Protein AF-A0A7S8FBA9-F1 (afdb_monomer)

InterPro domains:
  IPR025758 Fic/DOC N-terminal [PF13784] (42-123)
  IPR036597 Fido-like domain superfamily [G3DSA:1.10.3290.10] (64-159)
  IPR036597 Fido-like domain superfamily [SSF140931] (107-158)
  IPR040198 Fido domain-containing protein [PTHR13504] (60-158)

Nearest PDB structures (foldseek):
  6bk8-assembly1_A  TM=3.095E-01  e=4.797E+00  Saccharomyces cerevisiae S288C

Radius of gyration: 20.26 Å; Cα contacts (8 Å, |Δi|>4): 121; chains: 1; bounding box: 50×34×59 Å

Foldseek 3Di:
DPQVVPDDVQQFHWDQDPVGDIDTDGDDPPGDDDPDPVNVVVVVVVVVVVVVVVVVCVPDPDSCVVVVLVQLVCLLVVLVVVPADDDSVLLVVQVPDDPVPHDPPQSSVLSVLSSVLVVVLVVVCVPDHDDLQSVLVSQLSNLPPHPCVPPDRSDDDPD

Secondary structure (DSSP, 8-state):
--GGG---TTTEEEEE-TTS-EEEEEPPSSPP----HHHHHHHHHHHHHHHHHHHHHTT-S-THHHHHHHHHHHHHHHHHHTT----HHHHHHHHHS-TTTS---HHHHHHHHHHHHHHHHHHHHTTS---HHHHHHHHHHHTTTSTTTTS-TTS----

Solvent-accessible surface area (ba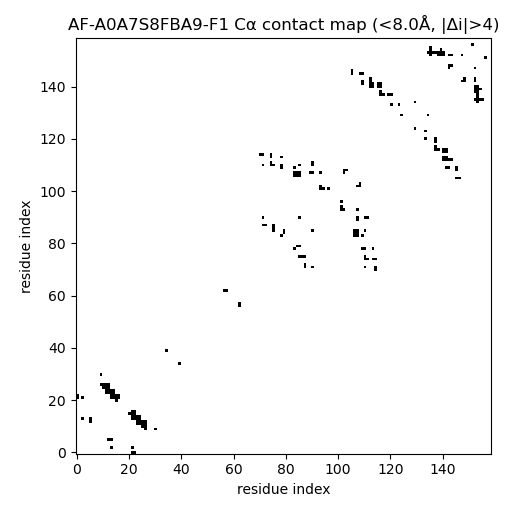ckbone atoms only — not comparable to full-atom values): 9405 Å² total; per-residue (Å²): 131,68,73,78,81,67,80,52,69,82,60,25,48,78,44,73,43,97,88,70,52,76,44,77,46,69,46,72,81,79,72,93,78,81,83,44,73,67,55,48,51,51,50,52,53,51,52,50,54,52,48,51,53,58,57,58,47,72,76,42,96,60,51,60,77,64,47,54,60,50,50,49,51,46,26,37,56,56,41,37,76,80,65,42,84,50,51,65,64,56,45,54,54,41,70,72,40,57,88,92,66,40,72,86,50,54,43,45,46,39,32,52,22,36,44,55,18,50,54,52,47,58,62,46,51,79,78,43,74,94,42,74,69,54,55,23,55,28,42,32,44,37,25,59,90,29,88,65,37,85,63,59,56,40,52,82,84,90,125

Organism: NCBI:txid2652173

Sequence (159 aa):
MDPKDFHAPSAGKVIRTPTGYTAFIPAKLPPTLTYDAQFVLSLSRADAALSELSGLSRYLPNPHFLIAPYVRREAVLSSRIEGTRASLSDLLIDEMEDPKQRTEDHDVQEVRNYVAAMEHGLERLQKFPLSLRLVREIHGRLMKGVRGAHATPGEFRRS

Mean predicted aligned error: 5.64 Å

Structure (mmCIF, N/CA/C/O backbone):
data_AF-A0A7S8FBA9-F1
#
_entry.id   AF-A0A7S8FBA9-F1
#
loop_
_atom_site.group_PDB
_atom_site.id
_atom_site.type_symbol
_atom_site.label_atom_id
_atom_site.label_alt_id
_atom_site.label_comp_id
_atom_site.label_asym_id
_atom_site.label_entity_id
_atom_site.label_seq_id
_atom_site.pdbx_PDB_ins_code
_atom_site.Cartn_x
_atom_site.Cartn_y
_atom_site.Cartn_z
_atom_site.occupancy
_atom_site.B_iso_or_equiv
_atom_site.auth_seq_id
_atom_site.auth_comp_id
_atom_site.auth_asym_id
_atom_site.auth_atom_id
_atom_site.pdbx_PDB_model_num
ATOM 1 N N . MET A 1 1 ? 0.895 12.502 -22.502 1.00 76.88 1 MET A N 1
ATOM 2 C CA . MET A 1 1 ? 2.129 11.748 -22.206 1.00 76.88 1 MET A CA 1
ATOM 3 C C . MET A 1 1 ? 3.194 12.241 -23.164 1.00 76.88 1 MET A C 1
ATOM 5 O O . MET A 1 1 ? 2.973 12.115 -24.366 1.00 76.88 1 MET A O 1
ATOM 9 N N . ASP A 1 2 ? 4.284 12.817 -22.661 1.00 83.12 2 ASP A N 1
ATOM 10 C CA . ASP A 1 2 ? 5.466 13.095 -23.479 1.00 83.12 2 ASP A CA 1
ATOM 11 C C . ASP A 1 2 ? 6.315 11.809 -23.544 1.00 83.12 2 ASP A C 1
ATOM 13 O O . ASP A 1 2 ? 6.710 11.295 -22.498 1.00 83.12 2 ASP A O 1
ATOM 17 N N . PRO A 1 3 ? 6.574 11.228 -24.735 1.00 82.38 3 PRO A N 1
ATOM 18 C CA . PRO A 1 3 ? 7.465 10.076 -24.869 1.00 82.38 3 PRO A CA 1
ATOM 19 C C . PRO A 1 3 ? 8.853 10.302 -24.266 1.00 82.38 3 PRO A C 1
ATOM 21 O O . PRO A 1 3 ? 9.518 9.331 -23.910 1.00 82.38 3 PRO A O 1
ATOM 24 N N . LYS A 1 4 ? 9.295 11.563 -24.177 1.00 85.25 4 LYS A N 1
ATOM 25 C CA . LYS A 1 4 ? 10.614 11.914 -23.661 1.00 85.25 4 LYS A CA 1
ATOM 26 C C . LYS A 1 4 ? 10.764 11.573 -22.190 1.00 85.25 4 LYS A C 1
ATOM 28 O O . LYS A 1 4 ? 11.859 11.188 -21.835 1.00 85.25 4 LYS A O 1
ATOM 33 N N . ASP A 1 5 ? 9.703 11.590 -21.388 1.00 87.62 5 ASP A N 1
ATOM 34 C CA . ASP A 1 5 ? 9.788 11.290 -19.949 1.00 87.62 5 ASP A CA 1
ATOM 35 C C . ASP A 1 5 ? 10.149 9.812 -19.655 1.00 87.62 5 ASP A C 1
ATOM 37 O O . ASP A 1 5 ? 10.462 9.444 -18.522 1.00 87.62 5 ASP A O 1
ATOM 41 N N . PHE A 1 6 ? 10.118 8.933 -20.666 1.00 86.81 6 PHE A N 1
ATOM 42 C CA . PHE A 1 6 ? 10.288 7.483 -20.523 1.00 86.81 6 PHE A CA 1
ATOM 43 C C . PHE A 1 6 ? 11.684 7.030 -20.963 1.00 86.81 6 PHE A C 1
ATOM 45 O O . PHE A 1 6 ? 11.876 6.477 -22.046 1.00 86.81 6 PHE A O 1
ATOM 52 N N . HIS A 1 7 ? 12.667 7.241 -20.089 1.00 84.81 7 HIS A N 1
ATOM 53 C CA . HIS A 1 7 ? 14.087 7.022 -20.392 1.00 84.81 7 HIS A CA 1
ATOM 54 C C . HIS A 1 7 ? 14.632 5.618 -20.089 1.00 84.81 7 HIS A C 1
ATOM 56 O O . HIS A 1 7 ? 15.797 5.364 -20.379 1.00 84.81 7 HIS A O 1
ATOM 62 N N . ALA A 1 8 ? 13.845 4.717 -19.490 1.00 85.81 8 ALA A N 1
ATOM 63 C CA . ALA A 1 8 ? 14.314 3.409 -19.019 1.00 85.81 8 ALA A CA 1
ATOM 64 C C . ALA A 1 8 ? 13.786 2.259 -19.903 1.00 85.81 8 ALA A C 1
ATOM 66 O O . ALA A 1 8 ? 12.678 1.770 -19.664 1.00 85.81 8 ALA A O 1
ATOM 67 N N . PRO A 1 9 ? 14.564 1.759 -20.887 1.00 80.62 9 PRO A N 1
ATOM 68 C CA . PRO A 1 9 ? 14.106 0.704 -21.798 1.00 80.62 9 PRO A CA 1
ATOM 69 C C . PRO A 1 9 ? 13.836 -0.627 -21.087 1.00 80.62 9 PRO A C 1
ATOM 71 O O . PRO A 1 9 ? 13.037 -1.434 -21.554 1.00 80.62 9 PRO A O 1
ATOM 74 N N . SER A 1 10 ? 14.492 -0.857 -19.944 1.00 87.06 10 SER A N 1
ATOM 75 C CA . SER A 1 10 ? 14.272 -2.027 -19.088 1.00 87.06 10 SER A CA 1
ATOM 76 C C . SER A 1 10 ? 12.903 -2.018 -18.407 1.00 87.06 10 SER A C 1
ATOM 78 O O . SER A 1 10 ? 12.376 -3.083 -18.099 1.00 87.06 10 SER A O 1
ATOM 80 N N . ALA A 1 11 ? 12.307 -0.840 -18.195 1.00 89.62 11 ALA A N 1
ATOM 81 C CA . ALA A 1 11 ? 10.985 -0.706 -17.591 1.00 89.62 11 ALA A CA 1
ATOM 82 C C . ALA A 1 11 ? 9.857 -0.927 -18.609 1.00 89.62 11 ALA A C 1
ATOM 84 O O . ALA A 1 11 ? 8.747 -1.302 -18.232 1.00 89.62 11 ALA A O 1
ATOM 85 N N . GLY A 1 12 ? 10.121 -0.704 -19.898 1.00 92.44 12 GLY A N 1
ATOM 86 C CA . GLY A 1 12 ? 9.140 -0.843 -20.966 1.00 92.44 12 GLY A CA 1
ATOM 87 C C . GLY A 1 12 ? 9.442 0.046 -22.165 1.00 92.44 12 GLY A C 1
ATOM 88 O O . GLY A 1 12 ? 10.538 0.583 -22.311 1.00 92.44 12 GLY A O 1
ATOM 89 N N . LYS A 1 13 ? 8.453 0.198 -23.045 1.00 92.94 13 LYS A N 1
ATOM 90 C CA . LYS A 1 13 ? 8.580 1.001 -24.264 1.00 92.94 13 LYS A CA 1
ATOM 91 C C . LYS A 1 13 ? 7.343 1.836 -24.530 1.00 92.94 13 LYS A C 1
ATOM 93 O O . LYS A 1 13 ? 6.216 1.390 -24.325 1.00 92.94 13 LYS A O 1
ATOM 98 N N . VAL A 1 14 ? 7.568 3.024 -25.069 1.00 93.31 14 VAL A N 1
ATOM 99 C CA . VAL A 1 14 ? 6.505 3.878 -25.585 1.00 93.31 14 VAL A CA 1
ATOM 100 C C . VAL A 1 14 ? 6.189 3.470 -27.023 1.00 93.31 14 VAL A C 1
ATOM 102 O O . VAL A 1 14 ? 7.087 3.343 -27.853 1.00 93.31 14 VAL A O 1
ATOM 105 N N . ILE A 1 15 ? 4.911 3.258 -27.322 1.00 91.81 15 ILE A N 1
ATOM 106 C CA . ILE A 1 15 ? 4.411 2.978 -28.667 1.00 91.81 15 ILE A CA 1
ATOM 107 C C . ILE A 1 15 ? 3.385 4.027 -29.089 1.00 91.81 15 ILE A C 1
ATOM 109 O O . ILE A 1 15 ? 2.708 4.636 -28.256 1.00 91.81 15 ILE A O 1
ATOM 113 N N . ARG A 1 16 ? 3.220 4.198 -30.401 1.00 92.56 16 ARG A N 1
ATOM 114 C CA . ARG A 1 16 ? 2.075 4.911 -30.964 1.00 92.56 16 ARG A CA 1
ATOM 115 C C . ARG A 1 16 ? 0.977 3.902 -31.273 1.00 92.56 16 ARG A C 1
ATOM 117 O O . ARG A 1 16 ? 1.213 2.931 -31.987 1.00 92.56 16 ARG A O 1
ATOM 124 N N . THR A 1 17 ? -0.196 4.102 -30.689 1.00 89.44 17 THR A N 1
ATOM 125 C CA . THR A 1 17 ? -1.353 3.233 -30.917 1.00 89.44 17 THR A CA 1
ATOM 126 C C . THR A 1 17 ? -1.939 3.459 -32.314 1.00 89.44 17 THR A C 1
ATOM 128 O O . THR A 1 17 ? -1.776 4.551 -32.868 1.00 89.44 17 THR A O 1
ATOM 131 N N . PRO A 1 18 ? -2.657 2.474 -32.888 1.00 90.69 18 PRO A N 1
ATOM 132 C CA . PRO A 1 18 ? -3.333 2.637 -34.181 1.00 90.69 18 PRO A CA 1
ATOM 133 C C . PRO A 1 18 ? -4.321 3.814 -34.212 1.00 90.69 18 PRO A C 1
ATOM 135 O O . PRO A 1 18 ? -4.502 4.455 -35.238 1.00 90.69 18 PRO A O 1
ATOM 138 N N . THR A 1 19 ? -4.913 4.137 -33.063 1.00 90.06 19 THR A N 1
ATOM 139 C CA . THR A 1 19 ? -5.825 5.268 -32.829 1.00 90.06 19 THR A CA 1
ATOM 140 C C . THR A 1 19 ? -5.109 6.614 -32.643 1.00 90.06 19 THR A C 1
ATOM 142 O O . THR A 1 19 ? -5.746 7.617 -32.340 1.00 90.06 19 THR A O 1
ATOM 145 N N . GLY A 1 20 ? -3.785 6.663 -32.810 1.00 88.44 20 GLY A N 1
ATOM 146 C CA . GLY A 1 20 ? -3.004 7.897 -32.907 1.00 88.44 20 GLY A CA 1
ATOM 147 C C . GLY A 1 20 ? -2.419 8.430 -31.597 1.00 88.44 20 GLY A C 1
ATOM 148 O O . GLY A 1 20 ? -1.518 9.270 -31.665 1.00 88.44 20 GLY A O 1
ATOM 149 N N . TYR A 1 21 ? -2.853 7.928 -30.435 1.00 88.81 21 TYR A N 1
ATOM 150 C CA . TYR A 1 21 ? -2.317 8.328 -29.128 1.00 88.81 21 TYR A CA 1
ATOM 151 C C . TYR A 1 21 ? -1.088 7.506 -28.717 1.00 88.81 21 TYR A C 1
ATOM 153 O O . TYR A 1 21 ? -0.879 6.382 -29.179 1.00 88.81 21 TYR A O 1
ATOM 161 N N . THR A 1 22 ? -0.279 8.064 -27.824 1.00 91.12 22 THR A N 1
ATOM 162 C CA . THR A 1 22 ? 0.926 7.431 -27.275 1.00 91.12 22 THR A CA 1
ATOM 163 C C . THR A 1 22 ? 0.587 6.585 -26.045 1.00 91.12 22 THR A C 1
ATOM 165 O O . THR A 1 22 ? -0.131 7.057 -25.165 1.00 91.12 22 THR A O 1
ATOM 168 N N . ALA A 1 23 ? 1.126 5.367 -25.952 1.00 90.19 23 ALA A N 1
ATOM 169 C CA . ALA A 1 23 ? 0.947 4.475 -24.806 1.00 90.19 23 ALA A CA 1
ATOM 170 C C . ALA A 1 23 ? 2.277 3.855 -24.356 1.00 90.19 23 ALA A C 1
ATOM 172 O O . ALA A 1 23 ? 3.117 3.517 -25.187 1.00 90.19 23 ALA A O 1
ATOM 173 N N . PHE A 1 24 ? 2.452 3.661 -23.048 1.00 91.81 24 PHE A N 1
ATOM 174 C CA . PHE A 1 24 ? 3.590 2.931 -22.488 1.00 91.81 24 PHE A CA 1
ATOM 175 C C . PHE A 1 24 ? 3.209 1.467 -22.263 1.00 91.81 24 PHE A C 1
ATOM 177 O O . PHE A 1 24 ? 2.219 1.171 -21.597 1.00 91.81 24 PHE A O 1
ATOM 184 N N . ILE A 1 25 ? 4.000 0.555 -22.823 1.00 92.19 25 ILE A N 1
ATOM 185 C CA . ILE A 1 25 ? 3.889 -0.883 -22.599 1.00 92.19 25 ILE A CA 1
ATOM 186 C C . ILE A 1 25 ? 5.002 -1.284 -21.628 1.00 92.19 25 ILE A C 1
ATOM 188 O O . ILE A 1 25 ? 6.172 -1.234 -22.025 1.00 92.19 25 ILE A O 1
ATOM 192 N N . PRO A 1 26 ? 4.671 -1.696 -20.390 1.00 93.31 26 PRO A N 1
ATOM 193 C CA . PRO A 1 26 ? 5.673 -2.138 -19.432 1.00 93.31 26 PRO A CA 1
ATOM 194 C C . PRO A 1 26 ? 6.364 -3.421 -19.909 1.00 93.31 26 PRO A C 1
ATOM 196 O O . PRO A 1 26 ? 5.774 -4.252 -20.608 1.00 93.31 26 PRO A O 1
ATOM 199 N N . ALA A 1 27 ? 7.625 -3.589 -19.519 1.00 94.00 27 ALA A N 1
ATOM 200 C CA . ALA A 1 27 ? 8.341 -4.844 -19.693 1.00 94.00 27 ALA A CA 1
ATOM 201 C C . ALA A 1 27 ? 7.669 -5.965 -18.879 1.00 94.00 27 ALA A C 1
ATOM 203 O O . ALA A 1 27 ? 6.969 -5.719 -17.894 1.00 94.00 27 ALA A O 1
ATOM 204 N N . LYS A 1 28 ? 7.864 -7.219 -19.303 1.00 93.00 28 LYS A N 1
ATOM 205 C CA . LYS A 1 28 ? 7.319 -8.373 -18.577 1.00 93.00 28 LYS A CA 1
ATOM 206 C C . LYS A 1 28 ? 7.967 -8.480 -17.195 1.00 93.00 28 LYS A C 1
ATOM 208 O O . LYS A 1 28 ? 9.169 -8.276 -17.059 1.00 93.00 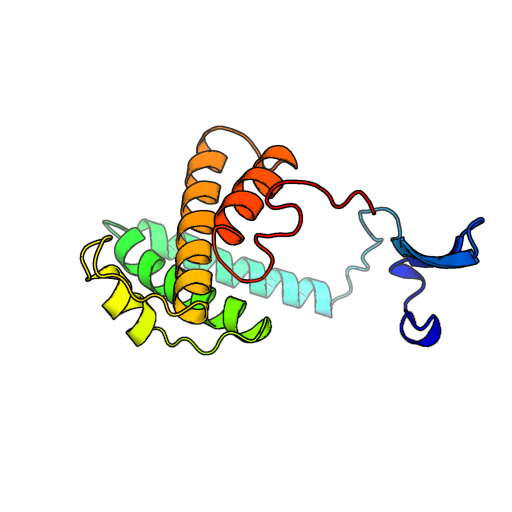28 LYS A O 1
ATOM 213 N N . LEU A 1 29 ? 7.162 -8.843 -16.200 1.00 91.44 29 LEU A N 1
ATOM 214 C CA . LEU A 1 29 ? 7.634 -9.174 -14.858 1.00 91.44 29 LEU A CA 1
ATOM 215 C C . LEU A 1 29 ? 7.971 -10.676 -14.750 1.00 91.44 29 LEU A C 1
ATOM 217 O O . LEU A 1 29 ? 7.319 -11.481 -15.423 1.00 91.44 29 LEU A O 1
ATOM 221 N N . PRO A 1 30 ? 8.918 -11.060 -13.872 1.00 91.62 30 PRO A N 1
ATOM 222 C CA . PRO A 1 30 ? 9.805 -10.176 -13.109 1.00 91.62 30 PRO A CA 1
ATOM 223 C C . PRO A 1 30 ? 10.921 -9.582 -13.995 1.00 91.62 30 PRO A C 1
ATOM 225 O O . PRO A 1 30 ? 11.306 -10.207 -14.985 1.00 91.62 30 PRO A O 1
ATOM 228 N N . PRO A 1 31 ? 11.456 -8.394 -13.659 1.00 90.12 31 PRO A N 1
ATOM 229 C CA . PRO A 1 31 ? 12.639 -7.878 -14.334 1.00 90.12 31 PRO A CA 1
ATOM 230 C C . PRO A 1 31 ? 13.864 -8.737 -13.991 1.00 90.12 31 PRO A C 1
ATOM 232 O O . PRO A 1 31 ? 13.933 -9.345 -12.921 1.00 90.12 31 PRO A O 1
ATOM 235 N N . THR A 1 32 ? 14.864 -8.748 -14.869 1.00 88.31 32 THR A N 1
ATOM 236 C CA . THR A 1 32 ? 16.175 -9.319 -14.538 1.00 88.31 32 THR A CA 1
ATOM 237 C C . THR A 1 32 ? 16.856 -8.438 -13.492 1.00 88.31 32 THR A C 1
ATOM 239 O O . THR A 1 32 ? 17.065 -7.249 -13.734 1.00 88.31 32 THR A O 1
ATOM 242 N N . LEU A 1 33 ? 17.208 -9.017 -12.344 1.00 89.69 33 LEU A N 1
ATOM 243 C CA . LEU A 1 33 ? 17.918 -8.331 -11.263 1.00 89.69 33 LEU A CA 1
ATOM 244 C C . LEU A 1 33 ? 19.364 -8.823 -11.185 1.00 89.69 33 LEU A C 1
ATOM 246 O O . LEU A 1 33 ? 19.614 -10.029 -11.172 1.00 89.69 33 LEU A O 1
ATOM 250 N N . THR A 1 34 ? 20.308 -7.888 -11.093 1.00 93.62 34 THR A N 1
ATOM 251 C CA . THR A 1 34 ? 21.722 -8.194 -10.850 1.00 93.62 34 THR A CA 1
ATOM 252 C C . THR A 1 34 ? 22.004 -8.087 -9.357 1.00 93.62 34 THR A C 1
ATOM 254 O O . THR A 1 34 ? 21.862 -7.018 -8.772 1.00 93.62 34 THR A O 1
ATOM 257 N N . TYR A 1 35 ? 22.423 -9.191 -8.743 1.00 95.19 35 TYR A N 1
ATOM 258 C CA . TYR A 1 35 ? 22.795 -9.256 -7.328 1.00 95.19 35 TYR A CA 1
ATOM 259 C C . TYR A 1 35 ? 24.253 -8.855 -7.121 1.00 95.19 35 TYR A C 1
ATOM 261 O O . TYR A 1 35 ? 25.107 -9.691 -6.832 1.00 95.19 35 TYR A O 1
ATOM 269 N N . ASP A 1 36 ? 24.547 -7.569 -7.303 1.00 96.81 36 ASP A N 1
ATOM 270 C CA . ASP A 1 36 ? 25.857 -7.042 -6.934 1.00 96.81 36 ASP A CA 1
ATOM 271 C C . ASP A 1 36 ? 26.042 -6.992 -5.405 1.00 96.81 36 ASP A C 1
ATOM 273 O O . ASP A 1 36 ? 25.103 -7.154 -4.618 1.00 96.81 36 ASP A O 1
ATOM 277 N N . ALA A 1 37 ? 27.284 -6.773 -4.971 1.00 98.00 37 ALA A N 1
ATOM 278 C CA . ALA A 1 37 ? 27.621 -6.761 -3.553 1.00 98.00 37 ALA A CA 1
ATOM 279 C C . ALA A 1 37 ? 26.844 -5.692 -2.761 1.00 98.00 37 ALA A C 1
ATOM 281 O O . ALA A 1 37 ? 26.480 -5.934 -1.611 1.00 98.00 37 ALA A O 1
ATOM 282 N N . GLN A 1 38 ? 26.560 -4.524 -3.349 1.00 97.88 38 GLN A N 1
ATOM 283 C CA . GLN A 1 38 ? 25.829 -3.456 -2.661 1.00 97.88 38 GLN A CA 1
ATOM 284 C C . GLN A 1 38 ? 24.348 -3.798 -2.495 1.00 97.88 38 GLN A C 1
ATOM 286 O O . GLN A 1 38 ? 23.779 -3.556 -1.423 1.00 97.88 38 GLN A O 1
ATOM 291 N N . PHE A 1 39 ? 23.732 -4.385 -3.521 1.00 97.19 39 PHE A N 1
ATOM 292 C CA . PHE A 1 39 ? 22.350 -4.832 -3.463 1.00 97.19 39 PHE A CA 1
ATOM 293 C C . PHE A 1 39 ? 22.190 -5.959 -2.441 1.00 97.19 39 PHE A C 1
ATOM 295 O O . PHE A 1 39 ? 21.321 -5.872 -1.575 1.00 97.19 39 PHE A O 1
ATOM 302 N N . VAL A 1 40 ? 23.077 -6.959 -2.459 1.00 98.00 40 VAL A N 1
ATOM 303 C CA . VAL A 1 40 ? 23.054 -8.069 -1.490 1.00 98.00 40 VAL A CA 1
ATOM 304 C C . VAL A 1 40 ? 23.241 -7.568 -0.056 1.00 98.00 40 VAL A C 1
ATOM 306 O O . VAL A 1 40 ? 22.510 -7.989 0.840 1.00 98.00 40 VAL A O 1
ATOM 309 N N . LEU A 1 41 ? 24.166 -6.630 0.180 1.00 98.31 41 LEU A N 1
ATOM 310 C CA . LEU A 1 41 ? 24.352 -6.032 1.507 1.00 98.31 41 LEU A CA 1
ATOM 311 C C . LEU A 1 41 ? 23.118 -5.243 1.965 1.00 98.31 41 LEU A C 1
ATOM 313 O O . LEU A 1 41 ? 22.744 -5.320 3.135 1.00 98.31 41 LEU A O 1
ATOM 317 N N . SER A 1 42 ? 22.475 -4.499 1.064 1.00 98.19 42 SER A N 1
ATOM 318 C CA . SER A 1 42 ? 21.238 -3.766 1.368 1.00 98.19 42 SER A CA 1
ATOM 319 C C . SER A 1 42 ? 20.084 -4.712 1.701 1.00 98.19 42 SER A C 1
ATOM 321 O O . SER A 1 42 ? 19.389 -4.491 2.691 1.00 98.19 42 SER A O 1
ATOM 323 N N . LEU A 1 43 ? 19.925 -5.790 0.927 1.00 97.75 43 LEU A N 1
ATOM 324 C CA . LEU A 1 43 ? 18.925 -6.827 1.177 1.00 97.75 43 LEU A CA 1
ATOM 325 C C . LEU A 1 43 ? 19.153 -7.496 2.537 1.00 97.75 43 LEU A C 1
ATOM 327 O O . LEU A 1 43 ? 18.242 -7.551 3.353 1.00 97.75 43 LEU A O 1
ATOM 331 N N . SER A 1 44 ? 20.393 -7.898 2.830 1.00 98.31 44 SER A N 1
ATOM 332 C CA . SER A 1 44 ? 20.751 -8.513 4.113 1.00 98.31 44 SER A CA 1
ATOM 333 C C . SER A 1 44 ? 20.455 -7.598 5.309 1.00 98.31 44 SER A C 1
ATOM 335 O O . SER A 1 44 ? 19.943 -8.062 6.327 1.00 98.31 44 SER A O 1
ATOM 337 N N . ARG A 1 45 ? 20.727 -6.291 5.193 1.00 98.38 45 ARG A N 1
ATOM 338 C CA . ARG A 1 45 ? 20.389 -5.310 6.240 1.00 98.38 45 ARG A CA 1
ATOM 339 C C . ARG A 1 45 ? 18.879 -5.161 6.426 1.00 98.38 45 ARG A C 1
ATOM 341 O O . ARG A 1 45 ? 18.426 -5.070 7.565 1.00 98.38 45 ARG A O 1
ATOM 348 N N . ALA A 1 46 ? 18.115 -5.140 5.335 1.00 98.19 46 ALA A N 1
ATOM 349 C CA . ALA A 1 46 ? 16.658 -5.067 5.394 1.00 98.19 46 ALA A CA 1
ATOM 350 C C . ALA A 1 46 ? 16.062 -6.318 6.062 1.00 98.19 46 ALA A C 1
ATOM 352 O O . ALA A 1 46 ? 15.243 -6.191 6.972 1.00 98.19 46 ALA A O 1
ATOM 353 N N . ASP A 1 47 ? 16.534 -7.509 5.686 1.00 98.06 47 ASP A N 1
ATOM 354 C CA . ASP A 1 47 ? 16.103 -8.778 6.279 1.00 98.06 47 ASP A CA 1
ATOM 355 C C . ASP A 1 47 ? 16.424 -8.847 7.777 1.00 98.06 47 ASP A C 1
ATOM 357 O O . ASP A 1 47 ? 15.588 -9.287 8.571 1.00 98.06 47 ASP A O 1
ATOM 361 N N . ALA A 1 48 ? 17.608 -8.375 8.186 1.00 98.12 48 ALA A N 1
ATOM 362 C CA . ALA A 1 48 ? 18.001 -8.317 9.592 1.00 98.12 48 ALA A CA 1
ATOM 363 C C . ALA A 1 48 ? 17.069 -7.404 10.407 1.00 98.12 48 ALA A C 1
ATOM 365 O O . ALA A 1 48 ? 16.563 -7.826 11.446 1.00 98.12 48 ALA A O 1
ATOM 366 N N . ALA A 1 49 ? 16.775 -6.199 9.908 1.00 97.19 49 ALA A N 1
ATOM 367 C CA . ALA A 1 49 ? 15.879 -5.255 10.579 1.00 97.19 49 ALA A CA 1
ATOM 368 C C . ALA A 1 49 ? 14.435 -5.784 10.683 1.00 97.19 49 ALA A C 1
ATOM 370 O O . ALA A 1 49 ? 13.792 -5.664 11.728 1.00 97.19 49 ALA A O 1
ATOM 371 N N . LEU A 1 50 ? 13.923 -6.418 9.622 1.00 95.25 50 LEU A N 1
ATOM 372 C CA . LEU A 1 50 ? 12.599 -7.050 9.643 1.00 95.25 50 LEU A CA 1
ATOM 373 C C . LEU A 1 50 ? 12.549 -8.244 10.604 1.00 95.25 50 LEU A C 1
ATOM 375 O O . LEU A 1 50 ? 11.551 -8.437 11.300 1.00 95.25 50 LEU A O 1
ATOM 379 N N . SER A 1 51 ? 13.625 -9.030 10.668 1.00 95.50 51 SER A N 1
ATOM 380 C CA . SER A 1 51 ? 13.735 -10.172 11.580 1.00 95.50 51 SER A CA 1
ATOM 381 C C . SER A 1 51 ? 13.786 -9.729 13.038 1.00 95.50 51 SER A C 1
ATOM 383 O O . SER A 1 51 ? 13.117 -10.332 13.876 1.00 95.50 51 SER A O 1
ATOM 385 N N . GLU A 1 52 ? 14.518 -8.655 13.339 1.00 94.12 52 GLU A N 1
ATOM 386 C CA . GLU A 1 52 ? 14.546 -8.042 14.667 1.00 94.12 52 GLU A CA 1
ATOM 387 C C . GLU A 1 52 ? 13.142 -7.584 15.088 1.00 94.12 52 GLU A C 1
ATOM 389 O O . GLU A 1 52 ? 12.661 -7.976 16.154 1.00 94.12 52 GLU A O 1
ATOM 394 N N . LEU A 1 53 ? 12.429 -6.860 14.216 1.00 90.44 53 LEU A N 1
ATOM 395 C CA . LEU A 1 53 ? 11.050 -6.434 14.474 1.00 90.44 53 LEU A CA 1
ATOM 396 C C . LEU A 1 53 ? 10.109 -7.630 14.699 1.00 90.44 53 LEU A C 1
ATOM 398 O O . LEU A 1 53 ? 9.334 -7.646 15.659 1.00 90.44 53 LEU A O 1
ATOM 402 N N . SER A 1 54 ? 10.190 -8.650 13.838 1.00 88.56 54 SER A N 1
ATOM 403 C CA . SER A 1 54 ? 9.392 -9.874 13.967 1.00 88.56 54 SER A CA 1
ATOM 404 C C . SER A 1 54 ? 9.690 -10.603 15.278 1.00 88.56 54 SER A C 1
ATOM 406 O O . SER A 1 54 ? 8.761 -11.050 15.953 1.00 88.56 54 SER A O 1
ATOM 408 N N . GLY A 1 55 ? 10.962 -10.681 15.675 1.00 90.25 55 GLY A N 1
ATOM 409 C CA . GLY A 1 55 ? 11.400 -11.290 16.927 1.00 90.25 55 GLY A CA 1
ATOM 410 C C . GLY A 1 55 ? 10.851 -10.560 18.150 1.00 90.25 55 GLY A C 1
ATOM 411 O O . GLY A 1 55 ? 10.208 -11.185 18.991 1.00 90.25 55 GLY A O 1
ATOM 412 N N . LEU A 1 56 ? 11.031 -9.237 18.215 1.00 87.12 56 LEU A N 1
ATOM 413 C CA . LEU A 1 56 ? 10.555 -8.404 19.324 1.00 87.12 56 LEU A CA 1
ATOM 414 C C . LEU A 1 56 ? 9.028 -8.445 19.473 1.00 87.12 56 LEU A C 1
ATOM 416 O O . LEU A 1 56 ? 8.519 -8.512 20.592 1.00 87.12 56 LEU A O 1
ATOM 420 N N . SER A 1 57 ? 8.290 -8.473 18.357 1.00 83.94 57 SER A N 1
ATOM 421 C CA . SER A 1 57 ? 6.821 -8.479 18.372 1.00 83.94 57 SER A CA 1
ATOM 422 C C . SER A 1 57 ? 6.214 -9.680 19.112 1.00 83.94 57 SER A C 1
ATOM 424 O O . SER A 1 57 ? 5.133 -9.559 19.684 1.00 83.94 57 SER A O 1
ATOM 426 N N . ARG A 1 58 ? 6.922 -10.819 19.168 1.00 83.06 58 ARG A N 1
ATOM 427 C CA . ARG A 1 58 ? 6.459 -12.053 19.832 1.00 83.06 58 ARG A CA 1
ATOM 428 C C . ARG A 1 58 ? 6.438 -11.955 21.355 1.00 83.06 58 ARG A C 1
ATOM 430 O O . ARG A 1 58 ? 5.745 -12.737 21.995 1.00 83.06 58 ARG A O 1
ATOM 437 N N . TYR A 1 59 ? 7.193 -11.020 21.929 1.00 84.62 59 TYR A N 1
ATOM 438 C CA . TYR A 1 59 ? 7.250 -10.806 23.376 1.00 84.62 59 TYR A CA 1
ATOM 439 C C . TYR A 1 59 ? 6.183 -9.825 23.874 1.00 84.62 59 TYR A C 1
ATOM 441 O O . TYR A 1 59 ? 6.053 -9.619 25.079 1.00 84.62 59 TYR A O 1
ATOM 449 N N . LEU A 1 60 ? 5.417 -9.210 22.968 1.00 83.06 60 LEU A N 1
ATOM 450 C CA . LEU A 1 60 ? 4.371 -8.263 23.328 1.00 83.06 60 LEU A CA 1
ATOM 451 C C . LEU A 1 60 ? 3.061 -9.007 23.619 1.00 83.06 60 LEU A C 1
ATOM 453 O O . LEU A 1 60 ? 2.570 -9.715 22.740 1.00 83.06 60 LEU A O 1
ATOM 457 N N . PRO A 1 61 ? 2.437 -8.795 24.794 1.00 81.88 61 PRO A N 1
ATOM 458 C CA . PRO A 1 61 ? 1.154 -9.417 25.130 1.00 81.88 61 PRO A CA 1
ATOM 459 C C . PRO A 1 61 ? 0.047 -9.106 24.115 1.00 81.88 61 PRO A C 1
ATOM 461 O O . PRO A 1 61 ? -0.825 -9.933 23.869 1.00 81.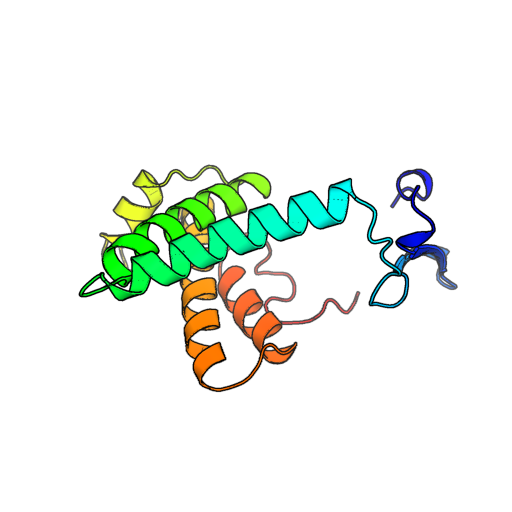88 61 PRO A O 1
ATOM 464 N N . ASN A 1 62 ? 0.086 -7.909 23.521 1.00 82.69 62 ASN A N 1
ATOM 465 C CA . ASN A 1 62 ? -0.780 -7.524 22.415 1.00 82.69 62 ASN A CA 1
ATOM 466 C C . ASN A 1 62 ? -0.036 -6.559 21.463 1.00 82.69 62 ASN A C 1
ATOM 468 O O . ASN A 1 62 ? 0.043 -5.359 21.745 1.00 82.69 62 ASN A O 1
ATOM 472 N N . PRO A 1 63 ? 0.495 -7.053 20.327 1.00 80.12 63 PRO A N 1
ATOM 473 C CA . PRO A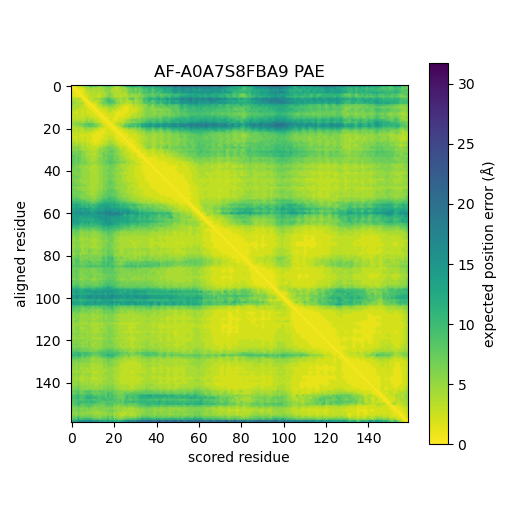 1 63 ? 1.219 -6.235 19.352 1.00 80.12 63 PRO A CA 1
ATOM 474 C C . PRO A 1 63 ? 0.375 -5.115 18.724 1.00 80.12 63 PRO A C 1
ATOM 476 O O . PRO A 1 63 ? 0.930 -4.113 18.269 1.00 80.12 63 PRO A O 1
ATOM 479 N N . HIS A 1 64 ? -0.959 -5.243 18.716 1.00 79.19 64 HIS A N 1
ATOM 480 C CA . HIS A 1 64 ? -1.844 -4.265 18.079 1.00 79.19 64 HIS A CA 1
ATOM 481 C C . HIS A 1 64 ? -1.745 -2.872 18.708 1.00 79.19 64 HIS A C 1
ATOM 483 O O . HIS A 1 64 ? -1.884 -1.888 17.985 1.00 79.19 64 HIS A O 1
ATOM 489 N N . PHE A 1 65 ? -1.429 -2.765 20.005 1.00 80.81 65 PHE A N 1
ATOM 490 C CA . PHE A 1 65 ? -1.242 -1.463 20.659 1.00 80.81 65 PHE A CA 1
ATOM 491 C C . PHE A 1 65 ? -0.073 -0.663 20.083 1.00 80.81 65 PHE A C 1
ATOM 493 O O . PHE A 1 65 ? -0.139 0.563 20.044 1.00 80.81 65 PHE A O 1
ATOM 500 N N . LEU A 1 66 ? 0.980 -1.337 19.612 1.00 82.00 66 LEU A N 1
ATOM 501 C CA . LEU A 1 66 ? 2.086 -0.661 18.938 1.00 82.00 66 LEU A CA 1
ATOM 502 C C . LEU A 1 66 ? 1.790 -0.451 17.458 1.00 82.00 66 LEU A C 1
ATOM 504 O O . LEU A 1 66 ? 2.071 0.619 16.934 1.00 82.00 66 LEU A O 1
ATOM 508 N N . ILE A 1 67 ? 1.215 -1.447 16.781 1.00 84.38 67 ILE A N 1
ATOM 509 C CA . ILE A 1 67 ? 1.021 -1.414 15.324 1.00 84.38 67 ILE A CA 1
ATOM 510 C C . ILE A 1 67 ? -0.019 -0.361 14.915 1.00 84.38 67 ILE A C 1
ATOM 512 O O . ILE A 1 67 ? 0.192 0.354 13.936 1.00 84.38 67 ILE A O 1
ATOM 516 N N . ALA A 1 68 ? -1.118 -0.225 15.661 1.00 87.06 68 ALA A N 1
ATOM 517 C CA . ALA A 1 68 ? -2.236 0.641 15.288 1.00 87.06 68 ALA A CA 1
ATOM 518 C C . ALA A 1 68 ? -1.843 2.127 15.081 1.00 87.06 68 ALA A C 1
ATOM 520 O O . ALA A 1 68 ? -2.244 2.701 14.060 1.00 87.06 68 ALA A O 1
ATOM 521 N N . PRO A 1 69 ? -1.031 2.759 15.955 1.00 90.38 69 PRO A N 1
ATOM 522 C CA . PRO A 1 69 ? -0.487 4.096 15.704 1.00 90.38 69 PRO A CA 1
ATOM 523 C C . PRO A 1 69 ? 0.419 4.189 14.468 1.00 90.38 69 PRO A C 1
ATOM 525 O O . PRO A 1 69 ? 0.367 5.189 13.751 1.00 90.38 69 PRO A O 1
ATOM 528 N N . TYR A 1 70 ? 1.239 3.168 14.189 1.00 91.12 70 TYR A N 1
ATOM 529 C CA . TYR A 1 70 ? 2.115 3.170 13.010 1.00 91.12 70 TYR A CA 1
ATOM 530 C C . TYR A 1 70 ? 1.326 3.061 11.706 1.00 91.12 70 TYR A C 1
ATOM 532 O O . TYR A 1 70 ? 1.674 3.752 10.755 1.00 91.12 70 TYR A O 1
ATOM 540 N N . VAL A 1 71 ? 0.241 2.279 11.674 1.00 92.19 71 VAL A N 1
ATOM 541 C CA . VAL A 1 71 ? -0.661 2.206 10.510 1.00 92.19 71 VAL A CA 1
ATOM 542 C C . VAL A 1 71 ? -1.282 3.573 10.216 1.00 92.19 71 VAL A C 1
ATOM 544 O O . VAL A 1 71 ? -1.266 4.023 9.078 1.00 92.19 71 VAL A O 1
ATOM 547 N N . ARG A 1 72 ? -1.760 4.284 11.243 1.00 95.00 72 ARG A N 1
ATOM 548 C CA . ARG A 1 72 ? -2.321 5.642 11.092 1.00 95.00 72 ARG A CA 1
ATOM 549 C C . ARG A 1 72 ? -1.277 6.645 10.621 1.00 95.00 72 ARG A C 1
ATOM 551 O O . ARG A 1 72 ? -1.533 7.454 9.734 1.00 95.00 72 ARG A O 1
ATOM 558 N N . ARG A 1 73 ? -0.076 6.584 11.200 1.00 95.69 73 ARG A N 1
ATOM 559 C CA . ARG A 1 73 ? 1.038 7.441 10.790 1.00 95.69 73 ARG A CA 1
ATOM 560 C C . ARG A 1 73 ? 1.436 7.182 9.340 1.00 95.69 73 ARG A C 1
ATOM 562 O O . ARG A 1 73 ? 1.687 8.139 8.615 1.00 95.69 73 ARG A O 1
ATOM 569 N N . GLU A 1 74 ? 1.500 5.922 8.927 1.00 95.75 74 GLU A N 1
ATOM 570 C CA . GLU A 1 74 ? 1.769 5.548 7.542 1.00 95.75 74 GLU A CA 1
ATOM 571 C C . GLU A 1 74 ? 0.669 6.084 6.620 1.00 95.75 74 GLU A C 1
ATOM 573 O O . GLU A 1 74 ? 1.004 6.766 5.657 1.00 95.75 74 GLU A O 1
ATOM 578 N N . ALA A 1 75 ? -0.609 5.913 6.975 1.00 96.25 75 ALA A N 1
ATOM 579 C CA . ALA A 1 75 ? -1.735 6.393 6.178 1.00 96.25 75 ALA A CA 1
ATOM 580 C C . ALA A 1 75 ? -1.665 7.909 5.932 1.00 96.25 75 ALA A C 1
ATOM 582 O O . ALA A 1 75 ? -1.852 8.372 4.805 1.00 96.25 75 ALA A O 1
ATOM 583 N N . VAL A 1 76 ? -1.334 8.687 6.971 1.00 96.94 76 VAL A N 1
ATOM 584 C CA . VAL A 1 76 ? -1.125 10.141 6.867 1.00 96.94 76 VAL A CA 1
ATOM 585 C C . VAL A 1 76 ? 0.053 10.468 5.946 1.00 96.94 76 VAL A C 1
ATOM 587 O O . VAL A 1 76 ? -0.051 11.358 5.105 1.00 96.94 76 VAL A O 1
ATOM 590 N N . LEU A 1 77 ? 1.188 9.780 6.103 1.00 96.44 77 LEU A N 1
ATOM 591 C CA . LEU A 1 77 ? 2.395 10.049 5.315 1.00 96.44 77 LEU A CA 1
ATOM 592 C C . LEU A 1 77 ? 2.224 9.656 3.845 1.00 96.44 77 LEU A C 1
ATOM 594 O O . LEU A 1 77 ? 2.636 10.413 2.971 1.00 96.44 77 LEU A O 1
ATOM 598 N N . SER A 1 78 ? 1.597 8.511 3.587 1.00 95.75 78 SER A N 1
ATOM 599 C CA . SER A 1 78 ? 1.305 7.993 2.252 1.00 95.75 78 SER A CA 1
ATOM 600 C C . SER A 1 78 ? 0.337 8.919 1.517 1.00 95.75 78 SER A C 1
ATOM 602 O O . SER A 1 78 ? 0.649 9.421 0.441 1.00 95.75 78 SER A O 1
ATOM 604 N N . SER A 1 79 ? -0.771 9.293 2.162 1.00 94.12 79 SER A N 1
ATOM 605 C CA . SER A 1 79 ? -1.750 10.216 1.573 1.00 94.12 79 SER A CA 1
ATOM 606 C C . SER A 1 79 ? -1.162 11.613 1.315 1.00 94.12 79 SER A C 1
ATOM 608 O O . SER A 1 79 ? -1.519 12.275 0.342 1.00 94.12 79 SER A O 1
ATOM 610 N N . ARG A 1 80 ? -0.199 12.060 2.133 1.00 95.44 80 ARG A N 1
ATOM 611 C CA . ARG A 1 80 ? 0.490 13.342 1.923 1.00 95.44 80 ARG A CA 1
ATOM 612 C C . ARG A 1 80 ? 1.321 13.367 0.641 1.00 95.44 80 ARG A C 1
ATOM 614 O O . ARG A 1 80 ? 1.444 14.431 0.040 1.00 95.44 80 ARG A O 1
ATOM 621 N N . ILE A 1 81 ? 1.878 12.229 0.214 1.00 94.81 81 ILE A N 1
ATOM 622 C CA . ILE A 1 81 ? 2.584 12.119 -1.077 1.00 94.81 81 ILE A CA 1
ATOM 623 C C . ILE A 1 81 ? 1.612 12.396 -2.231 1.00 94.81 81 ILE A C 1
ATOM 625 O O . ILE A 1 81 ? 1.973 13.084 -3.182 1.00 94.81 81 ILE A O 1
ATOM 629 N N . GLU A 1 82 ? 0.364 11.948 -2.091 1.00 90.94 82 GLU A N 1
ATOM 630 C CA . GLU A 1 82 ? -0.727 12.178 -3.050 1.00 90.94 82 GLU A CA 1
ATOM 631 C C . GLU A 1 82 ? -1.362 13.580 -2.931 1.00 90.94 82 GLU A C 1
ATOM 633 O O . GLU A 1 82 ? -2.220 13.954 -3.729 1.00 90.94 82 GLU A O 1
ATOM 638 N N . GLY A 1 83 ? -0.913 14.390 -1.963 1.00 92.06 83 GLY A N 1
ATOM 639 C CA . GLY A 1 83 ? -1.289 15.796 -1.816 1.00 92.06 83 GLY A CA 1
ATOM 640 C C . GLY A 1 83 ? -2.296 16.107 -0.708 1.00 92.06 83 GLY A C 1
ATOM 641 O O . GLY A 1 83 ? -2.732 17.258 -0.624 1.00 92.06 83 GLY A O 1
ATOM 642 N N . THR A 1 84 ? -2.650 15.147 0.156 1.00 92.56 84 THR A N 1
ATOM 643 C CA . THR A 1 84 ? -3.526 15.435 1.305 1.00 92.56 84 THR A CA 1
ATOM 644 C C . THR A 1 84 ? -2.844 16.335 2.337 1.00 92.56 84 THR A C 1
ATOM 646 O O . THR A 1 84 ? -1.629 16.279 2.565 1.00 92.56 84 THR A O 1
ATOM 649 N N . ARG A 1 85 ? -3.642 17.167 3.007 1.00 93.31 85 ARG A N 1
ATOM 650 C CA . ARG A 1 85 ? -3.222 18.078 4.077 1.00 93.31 85 ARG A CA 1
ATOM 651 C C . ARG A 1 85 ? -3.872 17.716 5.410 1.00 93.31 85 ARG A C 1
ATOM 653 O O . ARG A 1 85 ? -4.375 18.583 6.109 1.00 93.31 85 ARG A O 1
ATOM 660 N N . ALA A 1 86 ? -3.798 16.442 5.784 1.00 93.62 86 ALA A N 1
ATOM 661 C CA . ALA A 1 86 ? -4.211 15.966 7.101 1.00 93.62 86 ALA A CA 1
ATOM 662 C C . ALA A 1 86 ? -3.001 15.696 8.017 1.00 93.62 86 ALA A C 1
ATOM 664 O O . ALA A 1 86 ? -1.913 15.286 7.576 1.00 93.62 86 ALA A O 1
ATOM 665 N N . SER A 1 87 ? -3.187 15.916 9.316 1.00 95.12 87 SER A N 1
ATOM 666 C CA . SER A 1 87 ? -2.263 15.499 10.369 1.00 95.12 87 SER A CA 1
ATOM 667 C C . SER A 1 87 ? -2.748 14.227 11.072 1.00 95.12 87 SER A C 1
ATOM 669 O O . SER A 1 87 ? -3.894 13.803 10.938 1.00 95.12 87 SER A O 1
ATOM 671 N N . LEU A 1 88 ? -1.857 13.604 11.852 1.00 94.88 88 LEU A N 1
ATOM 672 C CA . LEU A 1 88 ? -2.241 12.478 12.705 1.00 94.88 88 LEU A CA 1
ATOM 673 C C . LEU A 1 88 ? -3.259 12.907 13.770 1.00 94.88 88 LEU A C 1
ATOM 675 O O . LEU A 1 88 ? -4.150 12.132 14.092 1.00 94.88 88 LEU A O 1
ATOM 679 N N . SER A 1 89 ? -3.143 14.128 14.295 1.00 94.62 89 SER A N 1
ATOM 680 C CA . SER A 1 89 ? -4.088 14.657 15.278 1.00 94.62 89 SER A CA 1
ATOM 681 C C . SER A 1 89 ? -5.484 14.808 14.682 1.00 94.62 89 SER A C 1
ATOM 683 O O . SER A 1 89 ? -6.440 14.393 15.324 1.00 94.62 89 SER A O 1
ATOM 685 N N . ASP A 1 90 ? -5.595 15.319 13.452 1.00 94.31 90 ASP A N 1
ATOM 686 C CA . ASP A 1 90 ? -6.890 15.481 12.771 1.00 94.31 90 ASP A CA 1
ATOM 687 C C . ASP A 1 90 ? -7.583 14.127 12.589 1.00 94.31 90 ASP A C 1
ATOM 689 O O . ASP A 1 90 ? -8.762 13.985 12.899 1.00 94.31 90 ASP A O 1
ATOM 693 N N . LEU A 1 91 ? -6.824 13.107 12.167 1.00 94.75 91 LEU A N 1
ATOM 694 C CA . LEU A 1 91 ? -7.333 11.741 12.043 1.00 94.75 91 LEU A CA 1
ATOM 695 C C . LEU A 1 91 ? -7.792 11.172 13.393 1.00 94.75 91 LEU A C 1
ATOM 697 O O . LEU A 1 91 ? -8.850 10.560 13.468 1.00 94.75 91 LEU A O 1
ATOM 701 N N . LEU A 1 92 ? -7.000 11.342 14.456 1.00 93.12 92 LEU A N 1
ATOM 702 C CA . LEU A 1 92 ? -7.352 10.821 15.779 1.00 93.12 92 LEU A CA 1
ATOM 703 C C . LEU A 1 92 ? -8.587 11.520 16.360 1.00 93.12 92 LEU A C 1
ATOM 705 O O . LEU A 1 92 ? -9.412 10.853 16.976 1.00 93.12 92 LEU A O 1
ATOM 709 N N . ILE A 1 93 ? -8.726 12.833 16.152 1.00 93.38 93 ILE A N 1
ATOM 710 C CA . ILE A 1 93 ? -9.917 13.592 16.553 1.00 93.38 93 ILE A CA 1
ATOM 711 C C . ILE A 1 93 ? -11.143 13.068 15.793 1.00 93.38 93 ILE A C 1
ATOM 713 O O . ILE A 1 93 ? -12.137 12.726 16.426 1.00 93.38 93 ILE A O 1
ATOM 717 N N . ASP A 1 94 ? -11.047 12.905 14.470 1.00 93.12 94 ASP A N 1
ATOM 718 C CA . ASP A 1 94 ? -12.130 12.351 13.645 1.00 93.12 94 ASP A CA 1
ATOM 719 C C . ASP A 1 94 ? -12.518 10.913 14.047 1.00 93.12 94 ASP A C 1
ATOM 721 O O . ASP A 1 94 ? -13.696 10.553 14.062 1.00 93.12 94 ASP A O 1
ATOM 725 N N . GLU A 1 95 ? -11.550 10.072 14.427 1.00 90.31 95 GLU A N 1
ATOM 726 C CA . GLU A 1 95 ? -11.823 8.711 14.908 1.00 90.3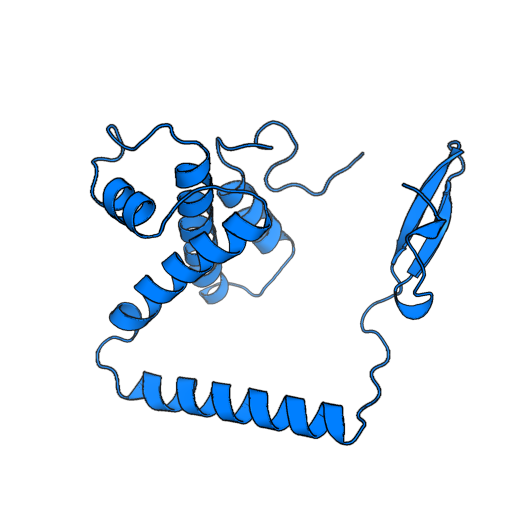1 95 GLU A CA 1
ATOM 727 C C . GLU A 1 95 ? -12.581 8.686 16.248 1.00 90.31 95 GLU A C 1
ATOM 729 O O . GLU A 1 95 ? -13.298 7.715 16.512 1.00 90.31 95 GLU A O 1
ATOM 734 N N . MET A 1 96 ? -12.444 9.730 17.075 1.00 91.38 96 MET A N 1
ATOM 735 C CA . MET A 1 96 ? -13.140 9.869 18.361 1.00 91.38 96 MET A CA 1
ATOM 736 C C . MET A 1 96 ? -14.578 10.385 18.222 1.00 91.38 96 MET A C 1
ATOM 738 O O . MET A 1 96 ? -15.380 10.192 19.139 1.00 91.38 96 MET A O 1
ATOM 742 N N . GLU A 1 97 ? -14.913 11.035 17.108 1.00 91.25 97 GLU A N 1
ATOM 743 C CA . GLU A 1 97 ? -16.256 11.550 16.846 1.00 91.25 97 GLU A CA 1
ATOM 744 C C . GLU A 1 97 ? -17.245 10.423 16.504 1.00 91.25 97 GLU A C 1
ATOM 746 O O . GLU A 1 97 ? -16.901 9.399 15.898 1.00 91.25 97 GLU A O 1
ATOM 751 N N . ASP A 1 98 ? -18.521 10.622 16.866 1.00 88.75 98 ASP A N 1
ATOM 752 C CA . ASP A 1 98 ? -19.605 9.757 16.388 1.00 88.75 98 ASP A CA 1
ATOM 753 C C . ASP A 1 98 ? -19.568 9.733 14.848 1.00 88.75 98 ASP A C 1
ATOM 755 O O . ASP A 1 98 ? -19.414 10.791 14.235 1.00 88.75 98 ASP A O 1
ATOM 759 N N . PRO A 1 99 ? -19.743 8.574 14.182 1.00 84.75 99 PRO A N 1
ATOM 760 C CA . PRO A 1 99 ? -19.779 8.499 12.725 1.00 84.75 99 PRO A CA 1
ATOM 761 C C . PRO A 1 99 ? -20.680 9.527 12.022 1.00 84.75 99 PRO A C 1
ATOM 763 O O . PRO A 1 99 ? -20.412 9.857 10.870 1.00 84.75 99 PRO A O 1
ATOM 766 N N . LYS A 1 100 ? -21.738 10.019 12.683 1.00 83.12 100 LYS A N 1
ATOM 767 C CA . LYS A 1 100 ? -22.635 11.069 12.162 1.00 83.12 100 LYS A CA 1
ATOM 768 C C . LYS A 1 100 ? -22.096 12.497 12.303 1.00 83.12 100 LYS A C 1
ATOM 770 O O . LYS A 1 100 ? -22.673 13.402 11.712 1.00 83.12 100 LYS A O 1
ATOM 775 N N . GLN A 1 101 ? -21.077 12.696 13.131 1.00 83.62 101 GLN A N 1
ATOM 776 C CA . GLN A 1 101 ? -20.479 13.993 13.468 1.00 83.62 101 GLN A CA 1
ATOM 777 C C . GLN A 1 101 ? -19.084 14.184 12.870 1.00 83.62 101 GLN A C 1
ATOM 779 O O . GLN A 1 101 ? -18.582 15.299 12.905 1.00 83.62 101 GLN A O 1
ATOM 784 N N . ARG A 1 102 ? -18.506 13.116 12.309 1.00 87.19 102 ARG A N 1
ATOM 785 C CA . ARG A 1 102 ? -17.211 13.121 11.629 1.00 87.19 102 ARG A CA 1
ATOM 786 C C . ARG A 1 102 ? -17.079 14.251 10.621 1.00 87.19 102 ARG A C 1
ATOM 788 O O . ARG A 1 102 ? -18.034 14.568 9.910 1.00 87.19 102 ARG A O 1
ATOM 795 N N . THR A 1 103 ? -15.862 14.771 10.496 1.00 83.12 103 THR A N 1
ATOM 796 C CA . THR A 1 103 ? -15.572 15.856 9.562 1.00 83.12 103 THR A CA 1
ATOM 797 C C . THR A 1 103 ? -15.908 15.479 8.115 1.00 83.12 103 THR A C 1
ATOM 799 O O . THR A 1 103 ? -15.680 14.351 7.656 1.00 83.12 103 THR A O 1
ATOM 802 N N . GLU A 1 104 ? -16.433 16.463 7.385 1.00 84.19 104 GLU A N 1
ATOM 803 C CA . GLU A 1 104 ? -16.629 16.414 5.932 1.00 84.19 104 GLU A CA 1
ATOM 804 C C . GLU A 1 104 ? -15.348 16.793 5.166 1.00 84.19 104 GLU A C 1
ATOM 806 O O . GLU A 1 104 ? -15.354 16.856 3.936 1.00 84.19 104 GLU A O 1
ATOM 811 N N . ASP A 1 105 ? -14.236 17.038 5.871 1.00 91.44 105 ASP A N 1
ATOM 812 C CA . ASP A 1 105 ? -12.938 17.289 5.250 1.00 91.44 105 ASP A CA 1
ATOM 813 C C . ASP A 1 105 ? -12.486 16.072 4.428 1.00 91.44 105 ASP A C 1
ATOM 815 O O . ASP A 1 105 ? -12.174 14.995 4.953 1.00 91.44 105 ASP A O 1
ATOM 819 N N . HIS A 1 106 ? -12.425 16.267 3.111 1.00 90.62 106 HIS A N 1
ATOM 820 C CA . HIS A 1 106 ? -12.011 15.247 2.159 1.00 90.62 106 HIS A CA 1
ATOM 821 C C . HIS A 1 106 ? -10.595 14.717 2.420 1.00 90.62 106 HIS A C 1
ATOM 823 O O . HIS A 1 106 ? -10.363 13.530 2.197 1.00 90.62 106 HIS A O 1
ATOM 829 N N . ASP A 1 107 ? -9.662 15.538 2.914 1.00 94.25 107 ASP A N 1
ATOM 830 C CA . ASP A 1 107 ? -8.292 15.094 3.188 1.00 94.25 107 ASP A CA 1
ATOM 831 C C . ASP A 1 107 ? -8.256 14.131 4.385 1.00 94.25 107 ASP A C 1
ATOM 833 O O . ASP A 1 107 ? -7.585 13.096 4.332 1.00 94.25 107 ASP A O 1
ATOM 837 N N . VAL A 1 108 ? -9.020 14.421 5.444 1.00 95.31 108 VAL A N 1
ATOM 838 C CA . VAL A 1 108 ? -9.151 13.527 6.609 1.00 95.31 108 VAL A CA 1
ATOM 839 C C . VAL A 1 108 ? -9.902 12.253 6.222 1.00 95.31 108 VAL A C 1
ATOM 841 O O . VAL A 1 108 ? -9.497 11.149 6.595 1.00 95.31 108 VAL A O 1
ATOM 844 N N . GLN A 1 109 ? -10.953 12.374 5.405 1.00 94.88 109 GLN A N 1
ATOM 845 C CA . GLN A 1 109 ? -11.695 11.224 4.898 1.00 94.88 109 GLN A CA 1
ATOM 846 C C . GLN A 1 109 ? -10.826 10.291 4.042 1.00 94.88 109 GLN A C 1
ATOM 848 O O . GLN A 1 109 ? -10.970 9.073 4.160 1.00 94.88 109 GLN A O 1
ATOM 853 N N . GLU A 1 110 ? -9.926 10.818 3.208 1.00 95.19 110 GLU A N 1
ATOM 854 C CA . GLU A 1 110 ? -8.984 10.010 2.418 1.00 95.19 110 GLU A CA 1
ATOM 855 C C . GLU A 1 110 ? -8.049 9.194 3.311 1.00 95.19 110 GLU A C 1
ATOM 857 O O . GLU A 1 110 ? -7.921 7.981 3.122 1.00 95.19 110 GLU A O 1
ATOM 862 N N . VAL A 1 111 ? -7.479 9.817 4.345 1.00 96.50 111 VAL A N 1
ATOM 863 C CA . VAL A 1 111 ? -6.627 9.114 5.313 1.00 96.50 111 VAL A CA 1
ATOM 864 C C . VAL A 1 111 ? -7.422 8.055 6.087 1.00 96.50 111 VAL A C 1
ATOM 866 O O . VAL A 1 111 ? -6.958 6.927 6.258 1.00 96.50 111 VAL A O 1
ATOM 869 N N . ARG A 1 112 ? -8.650 8.366 6.513 1.00 95.50 112 ARG A N 1
ATOM 870 C CA . ARG A 1 112 ? -9.542 7.402 7.177 1.00 95.50 112 ARG A CA 1
ATOM 871 C C . ARG A 1 112 ? -9.874 6.213 6.275 1.00 95.50 112 ARG A C 1
ATOM 873 O O . ARG A 1 112 ? -9.836 5.063 6.719 1.00 95.50 112 ARG A O 1
ATOM 880 N N . ASN A 1 113 ? -10.190 6.471 5.006 1.00 95.75 113 ASN A N 1
ATOM 881 C CA . ASN A 1 113 ? -10.440 5.421 4.024 1.00 95.75 113 ASN A CA 1
ATOM 882 C C . ASN A 1 113 ? -9.205 4.543 3.820 1.00 95.75 113 ASN A C 1
ATOM 884 O O . ASN A 1 113 ? -9.354 3.332 3.668 1.00 95.75 113 ASN A O 1
ATOM 888 N N . TYR A 1 114 ? -8.007 5.130 3.843 1.00 96.44 114 TYR A N 1
ATOM 889 C CA . TYR A 1 114 ? -6.756 4.388 3.767 1.00 96.44 114 TYR A CA 1
ATOM 890 C C . TYR A 1 114 ? -6.621 3.394 4.923 1.00 96.44 114 TYR A C 1
ATOM 892 O O . TYR A 1 114 ? -6.426 2.202 4.677 1.00 96.44 114 TYR A O 1
ATOM 900 N N . VAL A 1 115 ? -6.777 3.853 6.172 1.00 95.88 115 VAL A N 1
ATOM 901 C CA . VAL A 1 115 ? -6.705 2.984 7.363 1.00 95.88 115 VAL A CA 1
ATOM 902 C C . VAL A 1 115 ? -7.715 1.840 7.246 1.00 95.88 115 VAL A C 1
ATOM 904 O O . VAL A 1 115 ? -7.339 0.670 7.323 1.00 95.88 115 VAL A O 1
ATOM 907 N N . ALA A 1 116 ? -8.974 2.163 6.935 1.00 95.56 116 ALA A N 1
ATOM 908 C CA . ALA A 1 116 ? -10.036 1.171 6.785 1.00 95.56 116 ALA A CA 1
ATOM 909 C C . ALA A 1 116 ? -9.793 0.185 5.624 1.00 95.56 116 ALA A C 1
ATOM 911 O O . ALA A 1 116 ? -10.171 -0.987 5.705 1.00 95.56 116 ALA A O 1
ATOM 912 N N . ALA A 1 117 ? -9.191 0.637 4.521 1.00 96.69 117 ALA A N 1
ATOM 913 C CA . ALA A 1 117 ? -8.859 -0.208 3.378 1.00 96.69 117 ALA A CA 1
ATOM 914 C C . ALA A 1 117 ? -7.689 -1.156 3.693 1.00 96.69 117 ALA A C 1
ATOM 916 O O . ALA A 1 117 ? -7.746 -2.328 3.312 1.00 96.69 117 ALA A O 1
ATOM 917 N N . MET A 1 118 ? -6.671 -0.676 4.416 1.00 95.12 118 MET A N 1
ATOM 918 C CA . MET A 1 118 ? -5.523 -1.468 4.862 1.00 95.12 118 MET A CA 1
ATOM 919 C C . MET A 1 118 ? -5.943 -2.561 5.850 1.00 95.12 118 MET A C 1
ATOM 921 O O . MET A 1 118 ? -5.652 -3.735 5.622 1.00 95.12 118 MET A O 1
ATOM 925 N N . GLU A 1 119 ? -6.671 -2.198 6.911 1.00 94.12 119 GLU A N 1
ATOM 926 C CA . GLU A 1 119 ? -7.166 -3.148 7.919 1.00 94.12 119 GLU A CA 1
ATOM 927 C C . GLU A 1 119 ? -8.029 -4.235 7.269 1.00 94.12 119 GLU A C 1
ATOM 929 O O . GLU A 1 119 ? -7.783 -5.429 7.452 1.00 94.12 119 GLU A O 1
ATOM 934 N N . HIS A 1 120 ? -8.953 -3.830 6.393 1.00 95.81 120 HIS A N 1
ATOM 935 C CA . HIS A 1 120 ? -9.759 -4.764 5.613 1.00 95.81 120 HIS A CA 1
ATOM 936 C C . HIS A 1 120 ? -8.900 -5.694 4.745 1.00 95.81 120 HIS A C 1
ATOM 938 O O . HIS A 1 120 ? -9.151 -6.895 4.677 1.00 95.81 120 HIS A O 1
ATOM 944 N N . GLY A 1 121 ? -7.872 -5.168 4.077 1.00 95.94 121 GLY A N 1
ATOM 945 C CA . GLY A 1 121 ? -6.943 -5.972 3.285 1.00 95.94 121 GLY A CA 1
ATOM 946 C C . GLY A 1 121 ? -6.244 -7.053 4.114 1.00 95.94 121 GLY A C 1
ATOM 947 O O . GLY A 1 121 ? -6.233 -8.221 3.719 1.00 95.94 121 GLY A O 1
ATOM 948 N N . LEU A 1 122 ? -5.721 -6.677 5.283 1.00 93.19 122 LEU A N 1
ATOM 949 C CA . LEU A 1 122 ? -5.026 -7.577 6.207 1.00 93.19 122 LEU A CA 1
ATOM 950 C C . LEU A 1 122 ? -5.946 -8.676 6.751 1.00 93.19 122 LEU A C 1
ATOM 952 O O . LEU A 1 122 ? -5.567 -9.848 6.752 1.00 93.19 122 LEU A O 1
ATOM 956 N N . GLU A 1 123 ? -7.175 -8.338 7.143 1.00 94.56 123 GLU A N 1
ATOM 957 C CA . GLU A 1 123 ? -8.172 -9.325 7.581 1.00 94.56 123 GLU A CA 1
ATOM 958 C C . GLU A 1 123 ? -8.512 -10.331 6.475 1.00 94.56 123 GLU A C 1
ATOM 960 O O . GLU A 1 123 ? -8.686 -11.529 6.715 1.00 94.56 123 GLU A O 1
ATOM 965 N N . ARG A 1 124 ? -8.611 -9.861 5.229 1.00 96.50 124 ARG A N 1
ATOM 966 C CA . ARG A 1 124 ? -8.957 -10.704 4.079 1.00 96.50 124 ARG A CA 1
ATOM 967 C C . ARG A 1 124 ? -7.818 -11.638 3.684 1.00 96.50 124 ARG A C 1
ATOM 969 O O . ARG A 1 124 ? -8.100 -12.775 3.298 1.00 96.50 124 ARG A O 1
ATOM 976 N N . LEU A 1 125 ? -6.566 -11.208 3.851 1.00 96.12 125 LEU A N 1
ATOM 977 C CA . LEU A 1 125 ? -5.380 -12.037 3.609 1.00 96.12 125 LEU A CA 1
ATOM 978 C C . LEU A 1 125 ? -5.314 -13.278 4.510 1.00 96.12 125 LEU A C 1
ATOM 980 O O . LEU A 1 125 ? -4.731 -14.281 4.110 1.00 96.12 125 LEU A O 1
ATOM 984 N N . GLN A 1 126 ? -5.973 -13.265 5.674 1.00 94.38 126 GLN A N 1
ATOM 985 C CA . GLN A 1 126 ? -6.094 -14.459 6.522 1.00 94.38 126 GLN A CA 1
ATOM 986 C C . GLN A 1 126 ? -6.953 -15.564 5.883 1.00 94.38 126 GLN A C 1
ATOM 988 O O . GLN A 1 126 ? -6.877 -16.720 6.289 1.00 94.38 126 GLN A O 1
ATOM 993 N N . LYS A 1 127 ? -7.796 -15.218 4.900 1.00 95.12 127 LYS A N 1
ATOM 994 C CA . LYS A 1 127 ? -8.767 -16.133 4.279 1.00 95.12 127 LYS A CA 1
ATOM 995 C C . LYS A 1 127 ? -8.372 -16.560 2.868 1.00 95.12 127 LYS A C 1
ATOM 997 O O . LYS A 1 127 ? -8.770 -17.635 2.432 1.00 95.12 127 LYS A O 1
ATOM 1002 N N . PHE A 1 128 ? -7.658 -15.718 2.123 1.00 93.38 128 PHE A N 1
ATOM 1003 C CA . PHE A 1 128 ? -7.242 -16.007 0.749 1.00 93.38 128 PHE A CA 1
ATOM 1004 C C . PHE A 1 128 ? -6.021 -15.165 0.348 1.00 93.38 128 PHE A C 1
ATOM 1006 O O . PHE A 1 128 ? -5.813 -14.090 0.908 1.00 93.38 128 PHE A O 1
ATOM 1013 N N . PRO A 1 129 ? -5.222 -15.613 -0.637 1.00 96.06 129 PRO A N 1
ATOM 1014 C CA . PRO A 1 129 ? -3.978 -14.940 -0.994 1.00 96.06 129 PRO A CA 1
ATOM 1015 C C . PRO A 1 129 ? -4.198 -13.580 -1.666 1.00 96.06 129 PRO A C 1
ATOM 1017 O O . PRO A 1 129 ? -5.279 -13.266 -2.186 1.00 96.06 129 PRO A O 1
ATOM 1020 N N . LEU A 1 130 ? -3.115 -12.801 -1.731 1.00 96.19 130 LEU A N 1
ATOM 1021 C CA . LEU A 1 130 ? -3.060 -11.583 -2.529 1.00 96.19 130 LEU A CA 1
ATOM 1022 C C . LEU A 1 130 ? -3.483 -11.886 -3.971 1.00 96.19 130 LEU A C 1
ATOM 1024 O O . LEU A 1 130 ? -2.977 -12.797 -4.623 1.00 96.19 130 LEU A O 1
ATOM 1028 N N . SER A 1 131 ? -4.454 -11.125 -4.458 1.00 96.81 131 SER A N 1
ATOM 1029 C CA . SER A 1 131 ? -5.061 -11.338 -5.766 1.00 96.81 131 SER A CA 1
ATOM 1030 C C . SER A 1 131 ? -5.589 -10.027 -6.325 1.00 96.81 131 SER A C 1
ATOM 1032 O O . SER A 1 131 ? -5.875 -9.090 -5.581 1.00 96.81 131 SER A O 1
ATOM 1034 N N . LEU A 1 132 ? -5.800 -9.976 -7.640 1.00 97.25 132 LEU A N 1
ATOM 1035 C CA . LEU A 1 132 ? -6.406 -8.811 -8.291 1.00 97.25 132 LEU A CA 1
ATOM 1036 C C . LEU A 1 132 ? -7.801 -8.495 -7.736 1.00 97.25 132 LEU A C 1
ATOM 1038 O O . LEU A 1 132 ? -8.188 -7.332 -7.666 1.00 97.25 132 LEU A O 1
ATOM 1042 N N . ARG A 1 133 ? -8.536 -9.523 -7.290 1.00 96.25 133 ARG A N 1
ATOM 1043 C CA . ARG A 1 133 ? -9.806 -9.352 -6.578 1.00 96.25 133 ARG A CA 1
ATOM 1044 C C . ARG A 1 133 ? -9.610 -8.572 -5.279 1.00 96.25 133 ARG A C 1
ATOM 1046 O O . ARG A 1 133 ? -10.359 -7.633 -5.042 1.00 96.25 133 ARG A O 1
ATOM 1053 N N . LEU A 1 134 ? -8.607 -8.932 -4.472 1.00 97.25 134 LEU A N 1
ATOM 1054 C CA . LEU A 1 134 ? -8.302 -8.223 -3.228 1.00 97.25 134 LEU A CA 1
ATOM 1055 C C . LEU A 1 134 ? -7.902 -6.772 -3.488 1.00 97.25 134 LEU A C 1
ATOM 1057 O O . LEU A 1 134 ? -8.425 -5.872 -2.847 1.00 97.25 134 LEU A O 1
ATOM 1061 N N . VAL A 1 135 ? -7.004 -6.550 -4.450 1.00 97.06 135 VAL A N 1
ATOM 1062 C CA . VAL A 1 135 ? -6.513 -5.206 -4.793 1.00 97.06 135 VAL A CA 1
ATOM 1063 C C . VAL A 1 135 ? -7.673 -4.296 -5.196 1.00 97.06 135 VAL A C 1
ATOM 1065 O O . VAL A 1 135 ? -7.781 -3.173 -4.715 1.00 97.06 135 VAL A O 1
ATOM 1068 N N . ARG A 1 136 ? -8.595 -4.802 -6.021 1.00 97.25 136 ARG A N 1
ATOM 1069 C CA . ARG A 1 136 ? -9.824 -4.095 -6.399 1.00 97.25 136 ARG A CA 1
ATOM 1070 C C . ARG A 1 136 ? -10.743 -3.830 -5.206 1.00 97.25 136 ARG A C 1
ATOM 1072 O O . ARG A 1 136 ? -11.262 -2.730 -5.064 1.00 97.25 136 ARG A O 1
ATOM 1079 N N . GLU A 1 137 ? -10.916 -4.808 -4.326 1.00 96.44 137 GLU A N 1
ATOM 1080 C CA . GLU A 1 137 ? -11.727 -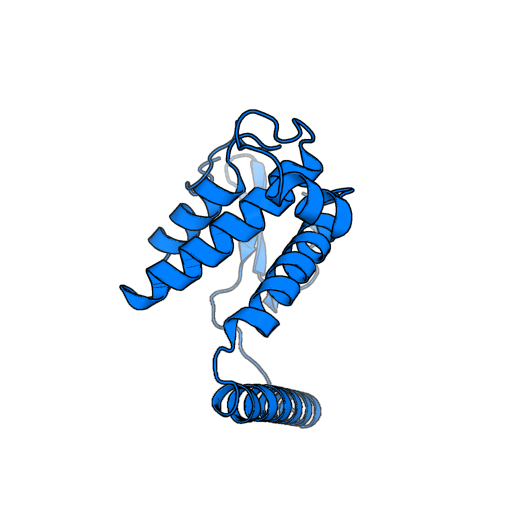4.669 -3.113 1.00 96.44 137 GLU A CA 1
ATOM 1081 C C . GLU A 1 137 ? -11.182 -3.570 -2.178 1.00 96.44 137 GLU A C 1
ATOM 1083 O O . GLU A 1 137 ? -11.950 -2.733 -1.701 1.00 96.44 137 GLU A O 1
ATOM 1088 N N . ILE A 1 138 ? -9.860 -3.525 -1.976 1.00 97.50 138 ILE A N 1
ATOM 1089 C CA . ILE A 1 138 ? -9.162 -2.486 -1.199 1.00 97.50 138 ILE A CA 1
ATOM 1090 C C . ILE A 1 138 ? -9.299 -1.122 -1.887 1.00 97.50 138 ILE A C 1
ATOM 1092 O O . ILE A 1 138 ? -9.706 -0.154 -1.249 1.00 97.50 138 ILE A O 1
ATOM 1096 N N . HIS A 1 139 ? -9.046 -1.046 -3.198 1.00 97.31 139 HIS A N 1
ATOM 1097 C CA . HIS A 1 139 ? -9.175 0.192 -3.976 1.00 97.31 139 HIS A CA 1
ATOM 1098 C C . HIS A 1 139 ? -10.596 0.777 -3.915 1.00 97.31 139 HIS A C 1
ATOM 1100 O O . HIS A 1 139 ? -10.766 1.985 -3.776 1.00 97.31 139 HIS A O 1
ATOM 1106 N N . GLY A 1 140 ? -11.633 -0.065 -3.964 1.00 97.25 140 GLY A N 1
ATOM 1107 C CA . GLY A 1 140 ? -13.020 0.387 -3.824 1.00 97.25 140 GLY A CA 1
ATOM 1108 C C . GLY A 1 140 ? -13.308 1.049 -2.473 1.00 97.25 140 GLY A C 1
ATOM 1109 O O . GLY A 1 140 ? -14.073 2.009 -2.414 1.00 97.25 140 GLY A O 1
ATOM 1110 N N . ARG A 1 141 ? -12.675 0.570 -1.393 1.00 96.94 141 ARG A N 1
ATOM 1111 C CA . ARG A 1 141 ? -12.783 1.178 -0.056 1.00 96.94 141 ARG A CA 1
ATOM 1112 C C . ARG A 1 141 ? -11.997 2.476 0.043 1.00 96.94 141 ARG A C 1
ATOM 1114 O O . ARG A 1 141 ? -12.541 3.460 0.531 1.00 96.94 141 ARG A O 1
ATOM 1121 N N . LEU A 1 142 ? -10.766 2.476 -0.467 1.00 96.00 142 LEU A N 1
ATOM 1122 C CA . LEU A 1 142 ? -9.884 3.642 -0.475 1.00 96.00 142 LEU A CA 1
ATOM 1123 C C . LEU A 1 142 ? -10.554 4.852 -1.149 1.00 96.00 142 LEU A C 1
ATOM 1125 O O . LEU A 1 142 ? -10.552 5.954 -0.610 1.00 96.00 142 LEU A O 1
ATOM 1129 N N . MET A 1 143 ? -11.211 4.624 -2.288 1.00 95.19 143 MET A N 1
ATOM 1130 C CA . MET A 1 143 ? -11.802 5.684 -3.114 1.00 95.19 143 MET A CA 1
ATOM 1131 C C . MET A 1 143 ? -13.230 6.090 -2.712 1.00 95.19 143 MET A C 1
ATOM 1133 O O . MET A 1 143 ? -13.881 6.852 -3.428 1.00 95.19 143 MET A O 1
ATOM 1137 N N . LYS A 1 144 ? -13.777 5.587 -1.600 1.00 94.00 144 LYS A N 1
ATOM 1138 C CA . LYS A 1 144 ? -15.187 5.816 -1.253 1.00 94.00 144 LYS A CA 1
ATOM 1139 C C . LYS A 1 144 ? -15.446 7.255 -0.782 1.00 94.00 144 LYS A C 1
ATOM 1141 O O . LYS A 1 144 ? -15.051 7.635 0.316 1.00 94.00 144 LYS A O 1
ATOM 1146 N N . GLY A 1 145 ? -16.217 8.015 -1.561 1.00 90.06 145 GLY A N 1
ATOM 1147 C CA . GLY A 1 145 ? -16.691 9.352 -1.167 1.00 90.06 145 GLY A CA 1
ATOM 1148 C C . GLY A 1 145 ? -15.592 10.415 -1.090 1.00 90.06 145 GLY A C 1
ATOM 1149 O O . GLY A 1 145 ? -15.784 11.431 -0.437 1.00 90.06 145 GLY A O 1
ATOM 1150 N N . VAL A 1 146 ? -14.454 10.164 -1.733 1.00 91.25 146 VAL A N 1
ATOM 1151 C CA . VAL A 1 146 ? -13.293 11.059 -1.779 1.00 91.25 146 VAL A CA 1
ATOM 1152 C C . VAL A 1 146 ? -12.999 11.489 -3.211 1.00 91.25 146 VAL A C 1
ATOM 1154 O O . VAL A 1 146 ? -13.707 11.099 -4.150 1.00 91.25 146 VAL A O 1
ATOM 1157 N N . ARG A 1 147 ? -11.950 12.290 -3.414 1.00 87.69 147 ARG A N 1
ATOM 1158 C CA . ARG A 1 147 ? -11.533 12.686 -4.761 1.00 87.69 147 ARG A CA 1
ATOM 1159 C C . ARG A 1 147 ? -11.270 11.435 -5.601 1.00 87.69 147 ARG A C 1
ATOM 1161 O O . ARG A 1 147 ? -10.650 10.477 -5.156 1.00 87.69 147 ARG A O 1
ATOM 1168 N N . GLY A 1 148 ? -11.809 11.415 -6.818 1.00 83.31 148 GLY A N 1
ATOM 1169 C CA . GLY A 1 148 ? -11.734 10.251 -7.709 1.00 83.31 148 GLY A CA 1
ATOM 1170 C C . GLY A 1 148 ? -12.810 9.177 -7.490 1.00 83.31 148 GLY A C 1
ATOM 1171 O O . GLY A 1 148 ? -12.864 8.231 -8.275 1.00 83.31 148 GLY A O 1
ATOM 1172 N N . ALA A 1 149 ? -13.729 9.335 -6.526 1.00 87.31 149 ALA A N 1
ATOM 1173 C CA . ALA A 1 149 ? -14.870 8.426 -6.344 1.00 87.31 149 ALA A CA 1
ATOM 1174 C C . ALA A 1 149 ? -15.767 8.305 -7.593 1.00 87.31 149 ALA A C 1
ATOM 1176 O O . ALA A 1 149 ? -16.388 7.268 -7.813 1.00 87.31 149 ALA A O 1
ATOM 1177 N N . HIS A 1 150 ? -15.819 9.346 -8.430 1.00 86.75 150 HIS A N 1
ATOM 1178 C CA . HIS A 1 150 ? -16.596 9.370 -9.677 1.00 86.75 150 HIS A CA 1
ATOM 1179 C C . HIS A 1 150 ? -15.947 8.613 -10.845 1.00 86.75 150 HIS A C 1
ATOM 1181 O O . HIS A 1 150 ? -16.564 8.500 -11.900 1.00 86.75 150 HIS A O 1
ATOM 1187 N N . ALA A 1 151 ? -14.705 8.140 -10.692 1.00 88.44 151 ALA A N 1
ATOM 1188 C CA . ALA A 1 151 ? -14.025 7.355 -11.714 1.00 88.44 151 ALA A CA 1
ATOM 1189 C C . ALA A 1 151 ? -14.525 5.898 -11.682 1.00 88.44 151 ALA A C 1
ATOM 1191 O O . ALA A 1 151 ? -15.720 5.631 -11.780 1.00 88.44 151 ALA A O 1
ATOM 1192 N N . T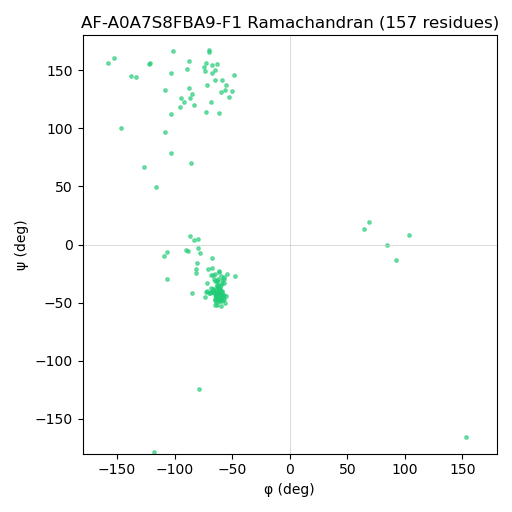HR A 1 152 ? -13.624 4.928 -11.526 1.00 91.69 152 THR A N 1
ATOM 1193 C CA . THR A 1 152 ? -13.994 3.512 -11.428 1.00 91.69 152 THR A CA 1
ATOM 1194 C C . THR A 1 152 ? -13.410 2.857 -10.166 1.00 91.69 152 THR A C 1
ATOM 1196 O O . THR A 1 152 ? -12.524 1.999 -10.277 1.00 91.69 152 THR A O 1
ATOM 1199 N N . PRO A 1 153 ? -13.853 3.256 -8.950 1.00 95.06 153 PRO A N 1
ATOM 1200 C CA . PRO A 1 153 ? -13.460 2.601 -7.703 1.00 95.06 153 PRO A CA 1
ATOM 1201 C C . PRO A 1 153 ? -13.629 1.082 -7.765 1.00 95.06 153 PRO A C 1
ATOM 1203 O O . PRO A 1 153 ? -14.660 0.570 -8.190 1.00 95.06 153 PRO A O 1
ATOM 1206 N N . GLY A 1 154 ? -12.599 0.355 -7.343 1.00 96.50 154 GLY A N 1
ATOM 1207 C CA . GLY A 1 154 ? -12.581 -1.109 -7.349 1.00 96.50 154 GLY A CA 1
ATOM 1208 C C . GLY A 1 154 ? -12.632 -1.794 -8.720 1.00 96.50 154 GLY A C 1
ATOM 1209 O O . GLY A 1 154 ? -12.796 -3.011 -8.788 1.00 96.50 154 GLY A O 1
ATOM 1210 N N . GLU A 1 155 ? -12.421 -1.069 -9.815 1.00 96.31 155 GLU A N 1
ATOM 1211 C CA . GLU A 1 155 ? -12.331 -1.630 -11.164 1.00 96.31 155 GLU A CA 1
ATOM 1212 C C . GLU A 1 155 ? -10.991 -1.287 -11.816 1.00 96.31 155 GLU A C 1
ATOM 1214 O O . GLU A 1 155 ? -10.362 -0.274 -11.508 1.00 96.31 155 GLU A O 1
ATOM 1219 N N . PHE A 1 156 ? -10.571 -2.118 -12.771 1.00 94.12 156 PHE A N 1
ATOM 1220 C CA . PHE A 1 156 ? -9.513 -1.713 -13.689 1.00 94.12 156 PHE A CA 1
ATOM 1221 C C . PHE A 1 156 ? -10.048 -0.666 -14.655 1.00 94.12 156 PHE A C 1
ATOM 1223 O O . PHE A 1 156 ? -11.142 -0.813 -15.207 1.00 94.12 156 PHE A O 1
ATOM 1230 N N . ARG A 1 157 ? -9.239 0.363 -14.891 1.00 88.81 157 ARG A N 1
ATOM 1231 C CA . ARG A 1 157 ? -9.527 1.392 -15.881 1.00 88.81 157 ARG A CA 1
ATOM 1232 C C . ARG A 1 157 ? -9.654 0.753 -17.269 1.00 88.81 157 ARG A C 1
ATOM 1234 O O . ARG A 1 157 ? -8.803 -0.040 -17.664 1.00 88.81 157 ARG A O 1
ATOM 1241 N N . ARG A 1 158 ? -10.724 1.087 -17.995 1.00 83.50 158 ARG A N 1
ATOM 1242 C CA . ARG A 1 158 ? -11.034 0.516 -19.323 1.00 83.50 158 ARG A CA 1
ATOM 1243 C C . ARG A 1 158 ? -10.783 1.484 -20.485 1.00 83.50 158 ARG A C 1
ATOM 1245 O O . ARG A 1 158 ? -10.888 1.071 -21.635 1.00 83.50 158 ARG A O 1
ATOM 1252 N N . SER A 1 159 ? -10.461 2.742 -20.182 1.00 67.06 159 SER A N 1
ATOM 1253 C CA . SER A 1 159 ? -10.246 3.834 -21.142 1.00 67.06 159 SER A CA 1
ATOM 1254 C C . SER A 1 159 ? -9.378 4.933 -20.552 1.00 67.06 159 SER A C 1
ATOM 1256 O O . SER A 1 159 ? -9.672 5.347 -19.404 1.00 67.06 159 SER A O 1
#

pLDDT: mean 91.79, std 5.35, range [67.06, 98.38]

=== Feature glossary ===
Key to the feature types in this record:

Secondary structure (8-state, DSSP). Secondary structure is the local, repeating backbone conformation. DSSP classifies it into eight states by reading the hydrogen-bond network: three helix types (H, G, I), two β types (E, B), two non-regular types (T, S), and unstructured coil (-).

Backbone torsions (φ/ψ). Backbone dihedral angles. Every residue except chain termini has a φ (preceding-C → N → Cα → C) and a ψ (N → Cα → C → next-N). They are reported in degrees following the IUPAC sign convention. Secondary structure is essentially a statement about which (φ, ψ) basin each residue occupies.

Predicted aligned error. Predicted Aligned Error (PAE) is an AlphaFold confidence matrix: entry (i, j) is the expected error in the position of residue j, in ångströms, when the prediction is superimposed on the true structure at residue i. Low PAE within a block of residues means that block is internally rigid and well-predicted; high PAE between two blocks means their relative placement is uncertain even if each block individually is confident.

B-factor. B-factor (Debye–Waller factor) reflects atomic displacement in the crystal lattice. It is an experimental observable (units Å²), not a prediction; low values mean the atom is pinned down, high values mean it moves or is heterogeneous across the crystal.

Secondary structure (3-state, P-SEA). Three-state secondary structure (P-SEA) collapses the eight DSSP classes into helix (a), strand (b), and coil (c). P-SEA assigns these from Cα geometry alone — distances and angles — without requiring backbone oxygens, so it works on any Cα trace.

Sequence. Primary structure: the covalent order of the twenty standard amino acids along the backbone. Two proteins with the same sequence will (almost always) fold to the same structure; two with 30% identity often share a fold but not the details.

pLDDT. pLDDT is the predicted lDDT-Cα score: AlphaFold's confidence that the local environment of each residue (all inter-atomic distances within 15 Å) is correctly placed. It is a per-residue number between 0 and 100, with higher meaning more reliable.

InterPro / GO / CATH / organism. Functional annotations link the protein to curated databases. InterPro entries identify conserved domains and families by matching the sequence against member-database signatures (Pfam, PROSITE, CDD, …). Gene Ontology (GO) terms describe molecular function, biological process, and cellular component in a controlled vocabulary. CATH places the structure in a hierarchical fold classification (Class/Architecture/Topology/Homologous-superfamily). The organism is the source species.

Contact-map, Ramachandran, and PAE plots. Three diagnostic plots accompany the record. The Cα contact map visualizes the tertiary structure as a 2D adjacency matrix (8 Å cutoff, sequence-local contacts suppressed). The Ramachandran plot shows the distribution of backbone (φ, ψ) torsions, with points in the α and β basins reflecting secondary structure content. The PAE plot shows AlphaFold's inter-residue confidence as a color matrix.

mmCIF coordinates. The mmCIF table is the protein's shape written out atom by atom. For each backbone N, Cα, C, and carbonyl O, it records an (x, y, z) coordinate triple in Å plus the residue type, chain letter, and residue number.

Radius of gyration, Cα contacts, bounding box. Three whole-structure scalars: the radius of gyration (RMS distance of Cα from centroid, in Å), the count of Cα–Cα contacts (pairs closer than 8 Å and separated by more than four residues in sequence — i.e. tertiary, not 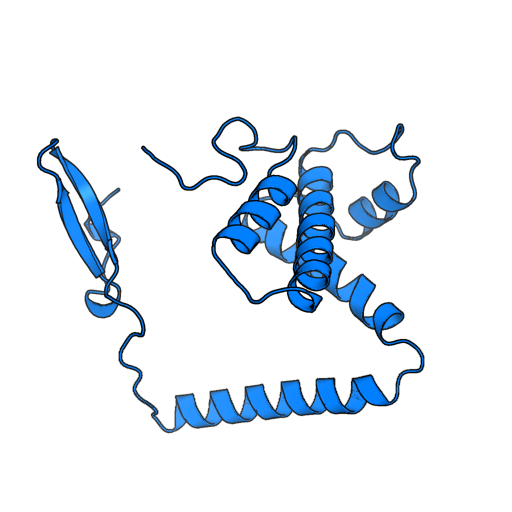local, contacts), and the bounding-box dimensions. Together they distinguish compact globular folds from extended fibres or disordered chains.

Foldseek 3Di. The Foldseek 3Di string encodes local tertiary geometry as a 20-letter alphabet — one character per residue — derived from the relative positions of nearby Cα atoms. Unlike the amino-acid sequence, 3Di is a direct function of the 3D structure, so two proteins with the same fold have similar 3Di strings even at low sequence identity.

Rendered structure images. Six rendered views show the 3D structure from the faces of a cube — i.e. along ±x, ±y, ±z. Rendering representation is drawn randomly per protein from cartoon (secondary-structure ribbons), sticks (backbone bonds), or molecular surface; coloring is either N→C rainbow (blue at the N-terminus through red at the C-terminus) or one color per chain.

Nearest PDB structures. The Foldseek neighbor list gives the closest experimentally determined structures in the PDB, ranked by structural alignment. TM-score near 1 means near-identical fold; near 0.3 means only rough topology match. This is how one finds what a novel AlphaFold prediction most resembles in the solved-structure universe.

Solvent-accessible surface area. SASA measures how much of the protein is reachable by solvent. It is computed by rol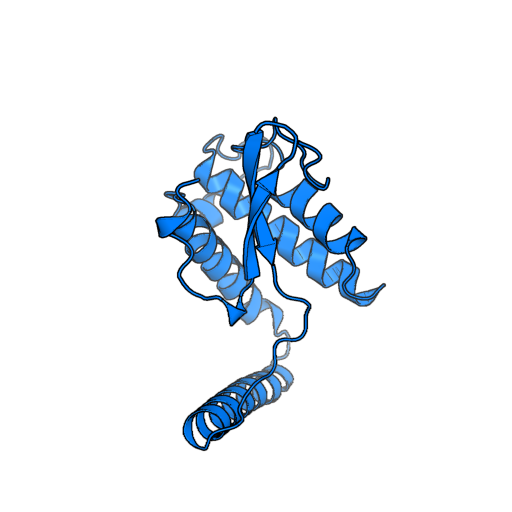ling a water-sized probe over the atomic surface and summing the exposed area (Å²). Per-residue SASA distinguishes core (buried, low SASA) from surface (exposed, high SASA) residues; total SASA is a whole-molecule size measure.